Protein AF-G9EL57-F1 (afdb_monomer)

Solvent-accessible surface area (backbone atoms only — not comparable to full-atom values): 7723 Å² total; per-residue (Å²): 56,42,42,43,80,76,41,82,46,74,58,95,88,41,55,25,36,35,33,29,34,79,50,98,91,49,73,44,79,46,77,28,50,48,78,46,74,62,82,79,81,79,69,96,80,83,84,82,76,84,88,71,91,72,67,73,85,72,40,42,30,27,51,44,79,44,74,61,61,92,46,76,47,76,38,84,42,49,43,38,86,47,91,86,52,94,62,60,62,77,81,53,68,71,50,39,55,71,68,74,56,83,86,61,87,93,61,75,82,90,56,68,86,70,76,79,80,124

Secondary structure (DSSP, 8-state):
-B-EEEEEEEETTEEEEEEEEEETTEEEEEEEEEEEEPPPPPPTT----S---------EEEEEEEEETTEEEEEEEE-B--TT-SSS----HHHHHHTT----TT----S-------

Radius of gyration: 17.28 Å; Cα contacts (8 Å, |Δi|>4): 158; chains: 1; bounding box: 39×46×47 Å

Nearest PDB structures (foldseek):
  2pma-assembly1_A  TM=9.643E-01  e=5.186E-10  Legionella pneumophila subsp. pneumophila str. Philadelphia 1
  2pma-assembly2_B  TM=9.457E-01  e=3.204E-09  Legionella pneumophila subsp. pneumophila str. Philadelphia 1
  6anw-assembly3_C  TM=8.740E-01  e=3.609E-01  Shewanella xiamenensis
  6anw-assembly2_B  TM=8.964E-01  e=5.612E-01  Shewanella xiamenensis
  7ucn-assembly1_B  TM=2.561E-01  e=3.871E+00  Homo sapiens

InterPro domains:
  IPR008503 Retropepsin-like aspartic endopeptidase RimB [PF05618] (2-112)
  IPR021109 Aspartic peptidase domain superfamily [G3DSA:2.40.70.10] (1-104)
  IPR021109 Aspartic peptidase domain superfamily [SSF50630] (1-111)

Organism: NCBI:txid658187

Foldseek 3Di:
DAWAPWDWDADPNFIWIWTWQQDPVGIDIDIFGWPFWDDDDDDPDPPDDDDDPPPPPTFTWTFDWDDDAPDTFTDIATYDNCVPDPDSGDDDPVNCVRVVHDDDPVDDPPHDDDDPPD

Structure (mmCIF, N/CA/C/O backbone):
data_AF-G9EL57-F1
#
_entry.id   AF-G9EL57-F1
#
loop_
_atom_site.group_PDB
_atom_site.id
_atom_site.type_symbol
_atom_site.label_atom_id
_atom_site.label_alt_id
_atom_site.label_comp_id
_atom_site.label_asym_id
_atom_site.label_entity_id
_atom_site.label_seq_id
_atom_site.pdbx_PDB_ins_code
_atom_site.Cartn_x
_atom_site.Cartn_y
_atom_site.Cartn_z
_atom_site.occupancy
_atom_site.B_iso_or_equiv
_atom_site.auth_seq_id
_atom_site.auth_comp_id
_atom_site.auth_asym_id
_atom_site.auth_atom_id
_atom_site.pdbx_PDB_model_num
ATOM 1 N N . MET A 1 1 ? 3.601 -2.754 3.680 1.00 83.81 1 MET A N 1
ATOM 2 C CA . MET A 1 1 ? 3.918 -1.316 3.681 1.00 83.81 1 MET A CA 1
ATOM 3 C C . MET A 1 1 ? 4.290 -0.902 5.089 1.00 83.81 1 MET A C 1
ATOM 5 O O . MET A 1 1 ? 3.669 -1.394 6.030 1.00 83.81 1 MET A O 1
ATOM 9 N N . HIS A 1 2 ? 5.320 -0.070 5.235 1.00 86.56 2 HIS A N 1
ATOM 10 C CA . HIS A 1 2 ? 5.657 0.531 6.519 1.00 86.56 2 HIS A CA 1
ATOM 11 C C . HIS A 1 2 ? 4.635 1.610 6.885 1.00 86.56 2 HIS A C 1
ATOM 13 O O . HIS A 1 2 ? 4.442 2.544 6.113 1.00 86.56 2 HIS A O 1
ATOM 19 N N . ALA A 1 3 ? 3.987 1.462 8.040 1.00 87.19 3 ALA A N 1
ATOM 20 C CA . ALA A 1 3 ? 3.043 2.441 8.563 1.00 87.19 3 ALA A CA 1
ATOM 21 C C . ALA A 1 3 ? 3.107 2.507 10.098 1.00 87.19 3 ALA A C 1
ATOM 23 O O . ALA A 1 3 ? 3.360 1.495 10.760 1.00 87.19 3 ALA A O 1
ATOM 24 N N . THR A 1 4 ? 2.861 3.696 10.639 1.00 86.25 4 THR A N 1
ATOM 25 C CA . THR A 1 4 ? 2.788 4.044 12.064 1.00 86.25 4 THR A CA 1
ATOM 26 C C . THR A 1 4 ? 1.419 4.661 12.382 1.00 86.25 4 THR A C 1
ATOM 28 O O . THR A 1 4 ? 0.622 4.904 11.476 1.00 86.25 4 THR A O 1
ATOM 31 N N . ASN A 1 5 ? 1.112 4.869 13.670 1.00 86.75 5 ASN A N 1
ATOM 32 C CA . ASN A 1 5 ? -0.118 5.532 14.138 1.00 86.75 5 ASN A CA 1
ATOM 33 C C . ASN A 1 5 ? -1.412 4.970 13.517 1.00 86.75 5 ASN A C 1
ATOM 35 O O . ASN A 1 5 ? -2.284 5.713 13.074 1.00 86.75 5 ASN A O 1
ATOM 39 N N . ILE A 1 6 ? -1.517 3.639 13.452 1.00 86.38 6 ILE A N 1
ATOM 40 C CA . ILE A 1 6 ? -2.660 2.955 12.843 1.00 86.38 6 ILE A CA 1
ATOM 41 C C . ILE A 1 6 ? -3.850 3.031 13.805 1.00 86.38 6 ILE A C 1
ATOM 43 O O . ILE A 1 6 ? -3.793 2.493 14.908 1.00 86.38 6 ILE A O 1
ATOM 47 N N . THR A 1 7 ? -4.927 3.674 13.368 1.00 86.69 7 THR A N 1
ATOM 48 C CA . THR A 1 7 ? -6.174 3.856 14.119 1.00 86.69 7 THR A CA 1
ATOM 49 C C . THR A 1 7 ? -7.357 3.404 13.273 1.00 86.69 7 THR A C 1
ATOM 51 O O . THR A 1 7 ? -7.388 3.635 12.066 1.00 86.69 7 T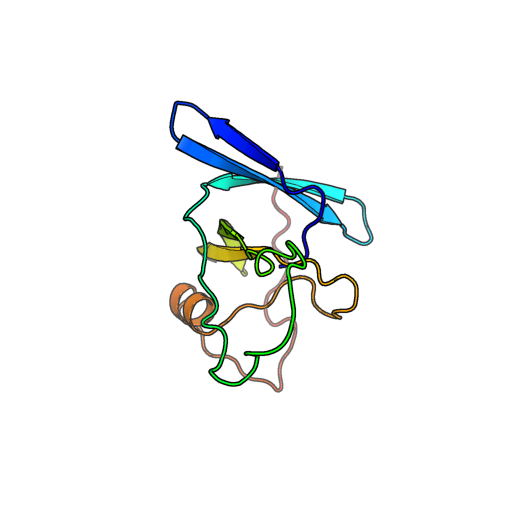HR A O 1
ATOM 54 N N . GLU A 1 8 ? -8.316 2.722 13.893 1.00 86.88 8 GLU A N 1
ATOM 55 C CA . GLU A 1 8 ? -9.552 2.300 13.234 1.00 86.88 8 GLU A CA 1
ATOM 56 C C . GLU A 1 8 ? -10.598 3.405 13.375 1.00 86.88 8 GLU A C 1
ATOM 58 O O . GLU A 1 8 ? -10.822 3.923 14.468 1.00 86.88 8 GLU A O 1
ATOM 63 N N . ILE A 1 9 ? -11.196 3.799 12.254 1.00 88.19 9 ILE A N 1
ATOM 64 C CA . ILE A 1 9 ? -12.233 4.827 12.175 1.00 88.19 9 ILE A CA 1
ATOM 65 C C . ILE A 1 9 ? -13.419 4.273 11.388 1.00 88.19 9 ILE A C 1
ATOM 67 O O . ILE A 1 9 ? -13.260 3.405 10.534 1.00 88.19 9 ILE A O 1
ATOM 71 N N . THR A 1 10 ? -14.622 4.765 11.667 1.00 86.38 10 THR A N 1
ATOM 72 C CA . THR A 1 10 ? -15.825 4.380 10.919 1.00 86.38 10 THR A CA 1
ATOM 73 C C . THR A 1 10 ? -16.329 5.585 10.144 1.00 86.38 10 THR A C 1
ATOM 75 O O . THR A 1 10 ? -16.647 6.612 10.738 1.00 86.38 10 THR A O 1
ATOM 78 N N . ILE A 1 11 ? -16.415 5.460 8.821 1.00 87.38 11 ILE A N 1
ATOM 79 C CA . ILE A 1 11 ? -16.911 6.514 7.933 1.00 87.38 11 ILE A CA 1
ATOM 80 C C . ILE A 1 11 ? -18.192 5.996 7.289 1.00 87.38 11 ILE A C 1
ATOM 82 O O . ILE A 1 11 ? -18.160 5.017 6.548 1.00 87.38 11 ILE A O 1
ATOM 86 N N . LYS A 1 12 ? -19.334 6.633 7.584 1.00 86.94 12 LYS A N 1
ATOM 87 C CA . LYS A 1 12 ? -20.652 6.261 7.025 1.00 86.94 12 LYS A CA 1
ATOM 88 C C . LYS A 1 12 ? -20.994 4.764 7.199 1.00 86.94 12 LYS A C 1
ATOM 90 O O . LYS A 1 12 ? -21.547 4.142 6.301 1.00 86.94 12 LYS A O 1
ATOM 95 N N . GLY A 1 13 ? -20.628 4.181 8.344 1.00 84.88 13 GLY A N 1
ATOM 96 C CA . GLY A 1 13 ? -20.871 2.765 8.660 1.00 84.88 13 GLY A CA 1
ATOM 97 C C . GLY A 1 13 ? -19.868 1.771 8.058 1.00 84.88 13 GLY A C 1
ATOM 98 O O . GLY A 1 13 ? -19.974 0.578 8.324 1.00 84.88 13 GLY A O 1
ATOM 99 N N . VAL A 1 14 ? -18.878 2.234 7.289 1.00 84.62 14 VAL A N 1
ATOM 100 C CA . VAL A 1 14 ? -17.817 1.394 6.714 1.00 84.62 14 VAL A CA 1
ATOM 101 C C . VAL A 1 14 ? -16.544 1.518 7.563 1.00 84.62 14 VAL A C 1
ATOM 103 O O . VAL A 1 14 ? -16.175 2.641 7.930 1.00 84.62 14 VAL A O 1
ATOM 106 N N . PRO A 1 15 ? -15.852 0.409 7.889 1.00 85.75 15 PRO A N 1
ATOM 107 C CA . PRO A 1 15 ? -14.607 0.460 8.644 1.00 85.75 15 PRO A CA 1
ATOM 108 C C . PRO A 1 15 ? -13.444 0.929 7.760 1.00 85.75 15 PRO A C 1
ATOM 110 O O . PRO A 1 15 ? -13.216 0.425 6.659 1.00 85.75 15 PRO A O 1
ATOM 113 N N . TYR A 1 16 ? -12.674 1.880 8.269 1.00 89.50 16 TYR A N 1
ATOM 114 C CA . TYR A 1 16 ? -11.482 2.447 7.649 1.00 89.50 16 TYR A CA 1
ATOM 115 C C . TYR A 1 16 ? -10.315 2.385 8.633 1.00 89.50 16 TYR A C 1
ATOM 117 O O . TYR A 1 16 ? -10.492 2.390 9.850 1.00 89.50 16 TYR A O 1
ATOM 125 N N . LEU A 1 17 ? -9.098 2.357 8.102 1.00 90.25 17 LEU A N 1
ATOM 126 C CA . LEU A 1 17 ? -7.891 2.574 8.883 1.00 90.25 17 LEU A CA 1
ATOM 127 C C . LEU A 1 17 ? -7.252 3.887 8.477 1.00 90.25 17 LEU A C 1
ATOM 129 O O . LEU A 1 17 ? -6.969 4.108 7.298 1.00 90.25 17 LEU A O 1
ATOM 133 N N . ARG A 1 18 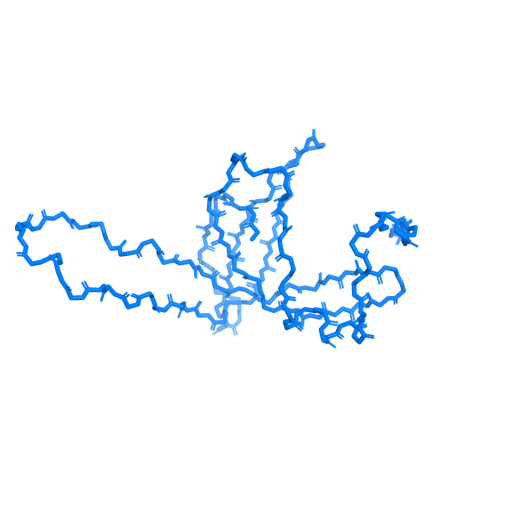? -6.965 4.708 9.482 1.00 90.00 18 ARG A N 1
ATOM 134 C CA . ARG A 1 18 ? -6.108 5.877 9.362 1.00 90.00 18 ARG A CA 1
ATOM 135 C C . ARG A 1 18 ? -4.712 5.519 9.835 1.00 90.00 18 ARG A C 1
ATOM 137 O O . ARG A 1 18 ? -4.553 5.004 10.940 1.00 90.00 18 ARG A O 1
ATOM 144 N N . PHE A 1 19 ? -3.709 5.769 9.008 1.00 90.12 19 PHE A N 1
ATOM 145 C CA . PHE A 1 19 ? -2.321 5.441 9.316 1.00 90.12 19 PHE A CA 1
ATOM 146 C C . PHE A 1 19 ? -1.360 6.451 8.700 1.00 90.12 19 PHE A C 1
ATOM 148 O O . PHE A 1 19 ? -1.663 7.091 7.695 1.00 90.12 19 PHE A O 1
ATOM 155 N N . THR A 1 20 ? -0.179 6.560 9.295 1.00 89.88 20 THR A N 1
ATOM 156 C CA . THR A 1 20 ? 0.880 7.463 8.851 1.00 89.88 20 THR A CA 1
ATOM 157 C C . THR A 1 20 ? 1.993 6.671 8.176 1.00 89.88 20 THR A C 1
ATOM 159 O O . THR A 1 20 ? 2.436 5.637 8.672 1.00 89.88 20 THR A O 1
ATOM 162 N N . VAL A 1 21 ? 2.454 7.149 7.028 1.00 89.56 21 VAL A N 1
ATOM 163 C CA . VAL A 1 21 ? 3.577 6.596 6.277 1.00 89.56 21 VAL A CA 1
ATOM 164 C C . VAL A 1 21 ? 4.733 7.580 6.411 1.00 89.56 21 VAL A C 1
ATOM 166 O O . VAL A 1 21 ? 4.702 8.636 5.774 1.00 89.56 21 VAL A O 1
ATOM 169 N N . PRO A 1 22 ? 5.743 7.265 7.237 1.00 86.56 22 PRO A N 1
ATOM 170 C CA . PRO A 1 22 ? 6.893 8.136 7.381 1.00 86.56 22 PRO A CA 1
ATOM 171 C C . PRO A 1 22 ? 7.778 8.030 6.142 1.00 86.56 22 PRO A C 1
ATOM 173 O O . PRO A 1 22 ? 8.143 6.930 5.707 1.00 86.56 22 PRO A O 1
ATOM 176 N N . THR A 1 23 ? 8.142 9.175 5.578 1.00 85.19 23 THR A N 1
ATOM 177 C CA . THR A 1 23 ? 9.089 9.272 4.464 1.00 85.19 23 THR A CA 1
ATOM 178 C C . THR A 1 23 ? 10.226 10.220 4.830 1.00 85.19 23 THR A C 1
ATOM 180 O O . THR A 1 23 ? 10.161 10.935 5.826 1.00 85.19 23 THR A O 1
ATOM 183 N N . LYS A 1 24 ? 11.281 10.264 4.010 1.00 83.19 24 LYS A N 1
ATOM 184 C CA . LYS A 1 24 ? 12.381 11.221 4.213 1.00 83.19 24 LYS A CA 1
ATOM 185 C C . LYS A 1 24 ? 11.932 12.684 4.097 1.00 83.19 24 LYS A C 1
ATOM 187 O O . LYS A 1 24 ? 12.576 13.548 4.676 1.00 83.19 24 LYS A O 1
ATOM 192 N N . ASN A 1 25 ? 10.841 12.942 3.375 1.00 84.19 25 ASN A N 1
ATOM 193 C CA . ASN A 1 25 ? 10.349 14.288 3.075 1.00 84.19 25 ASN A CA 1
ATOM 194 C C . ASN A 1 25 ? 9.200 14.716 4.002 1.00 84.19 25 ASN A C 1
ATOM 196 O O . ASN A 1 25 ? 8.595 15.760 3.778 1.00 84.19 25 ASN A O 1
ATOM 200 N N . GLY A 1 26 ? 8.882 13.904 5.013 1.00 86.25 26 GLY A N 1
ATOM 201 C CA . GLY A 1 26 ? 7.779 14.135 5.934 1.00 86.25 26 GLY A CA 1
ATOM 202 C C . GLY A 1 26 ? 6.834 12.945 6.042 1.00 86.25 26 GLY A C 1
ATOM 203 O O . GLY A 1 26 ? 6.940 11.943 5.323 1.00 86.25 26 GLY A O 1
ATOM 204 N N . ASP A 1 27 ? 5.905 13.075 6.974 1.00 88.56 27 ASP A N 1
ATOM 205 C CA . ASP A 1 27 ? 4.925 12.053 7.305 1.00 88.56 27 ASP A CA 1
ATOM 206 C C . ASP A 1 27 ? 3.637 12.283 6.506 1.00 88.56 27 ASP A C 1
ATOM 208 O O . ASP A 1 27 ? 3.075 13.377 6.511 1.00 88.56 27 ASP A O 1
ATOM 212 N N . TYR A 1 28 ? 3.156 11.240 5.825 1.00 89.62 28 TYR A N 1
ATOM 213 C CA . TYR A 1 28 ? 1.917 11.290 5.044 1.00 89.62 28 TYR A CA 1
ATOM 214 C C . TYR A 1 28 ? 0.831 10.459 5.717 1.00 89.62 28 TYR A C 1
ATOM 216 O O . TYR A 1 28 ? 1.028 9.271 5.975 1.00 89.62 28 TYR A O 1
ATOM 224 N N . THR A 1 29 ? -0.327 11.061 5.976 1.00 90.88 29 THR A N 1
ATOM 225 C CA . THR A 1 29 ? -1.472 10.364 6.575 1.00 90.88 29 THR A CA 1
ATOM 226 C C . THR A 1 29 ? -2.433 9.895 5.492 1.00 90.88 29 THR A C 1
ATOM 228 O O . THR A 1 29 ? -2.804 10.660 4.606 1.00 90.88 2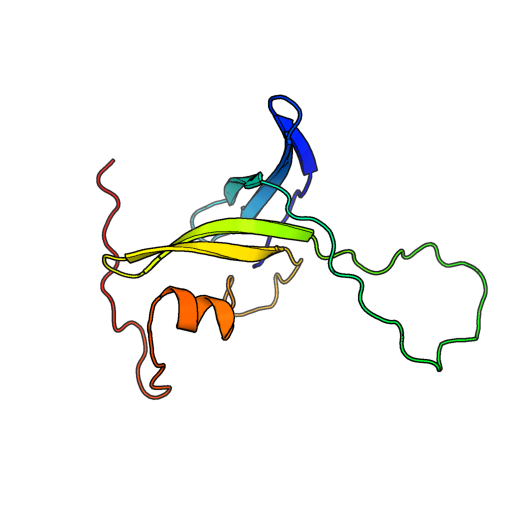9 THR A O 1
ATOM 231 N N . PHE A 1 30 ? -2.846 8.635 5.587 1.00 89.81 30 PHE A N 1
ATOM 232 C CA . PHE A 1 30 ? -3.784 7.998 4.674 1.00 89.81 30 PHE A CA 1
ATOM 233 C C . PHE A 1 30 ? -4.978 7.447 5.438 1.00 89.81 30 PHE A C 1
ATOM 235 O O . PHE A 1 30 ? -4.835 6.967 6.563 1.00 89.81 30 PHE A O 1
ATOM 242 N N . GLU A 1 31 ? -6.135 7.465 4.784 1.00 91.75 31 GLU A N 1
ATOM 243 C CA . 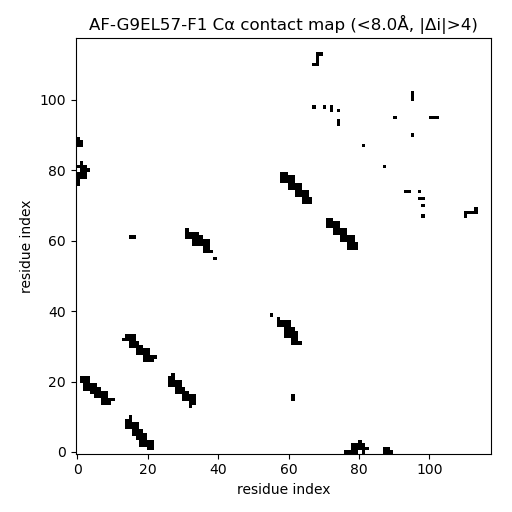GLU A 1 31 ? -7.362 6.823 5.242 1.00 91.75 31 GLU A CA 1
ATOM 244 C C . GLU A 1 31 ? -7.807 5.846 4.159 1.00 91.75 31 GLU A C 1
ATOM 246 O O . GLU A 1 31 ? -8.038 6.225 3.011 1.00 91.75 31 GLU A O 1
ATOM 251 N N . CYS A 1 32 ? -7.856 4.561 4.492 1.00 88.12 32 CYS A N 1
ATOM 252 C CA . CYS A 1 32 ? -8.160 3.513 3.523 1.00 88.12 32 CYS A CA 1
ATOM 253 C C . CYS A 1 32 ? -9.171 2.527 4.089 1.00 88.12 32 CYS A C 1
ATOM 255 O O . CYS A 1 32 ? -9.158 2.232 5.284 1.00 88.12 32 CYS A O 1
ATOM 257 N N . GLU A 1 33 ? -10.019 1.986 3.217 1.00 86.62 33 GLU A N 1
ATOM 258 C CA . GLU A 1 33 ? -11.044 1.027 3.617 1.00 86.62 33 GLU A CA 1
ATOM 259 C C . GLU A 1 33 ? -10.395 -0.223 4.229 1.00 86.62 33 GLU A C 1
ATOM 261 O O . GLU A 1 33 ? -9.462 -0.813 3.663 1.00 86.62 33 GLU A O 1
ATOM 266 N N . TYR A 1 34 ? -10.897 -0.635 5.391 1.00 83.81 34 TYR A N 1
ATOM 267 C CA . TYR A 1 34 ? -10.386 -1.779 6.124 1.00 83.81 34 TYR A CA 1
ATOM 268 C C . TYR A 1 34 ? -11.018 -3.073 5.606 1.00 83.81 34 TYR A C 1
ATOM 270 O O . TYR A 1 34 ? -12.188 -3.353 5.847 1.00 83.81 34 TYR A O 1
ATOM 278 N N . LYS A 1 35 ? -10.233 -3.911 4.917 1.00 80.06 35 LYS A N 1
ATOM 279 C CA . LYS A 1 35 ? -10.713 -5.200 4.376 1.00 80.06 35 LYS A CA 1
ATOM 280 C C . LYS A 1 35 ? -10.514 -6.387 5.320 1.00 80.06 35 LYS A C 1
ATOM 282 O O . LYS A 1 35 ? -10.814 -7.518 4.946 1.00 80.06 35 LYS A O 1
ATOM 287 N N . GLY A 1 36 ? -10.022 -6.148 6.535 1.00 68.62 36 GLY A N 1
ATOM 288 C CA . GLY A 1 36 ? -9.966 -7.146 7.602 1.00 68.62 36 GLY A CA 1
ATOM 289 C C . GLY A 1 36 ? -8.559 -7.594 8.013 1.00 68.62 36 GLY A C 1
ATOM 290 O O . GLY A 1 36 ? -7.547 -6.925 7.779 1.00 68.62 36 GLY A O 1
ATOM 291 N N . ARG A 1 37 ? -8.507 -8.736 8.712 1.00 64.62 37 ARG A N 1
ATOM 292 C CA . ARG A 1 37 ? -7.320 -9.280 9.398 1.00 64.62 37 ARG A CA 1
ATOM 293 C C . ARG A 1 37 ? -6.845 -10.553 8.702 1.00 64.62 37 ARG A C 1
ATOM 295 O O . ARG A 1 37 ? -7.637 -11.471 8.521 1.00 64.62 37 ARG A O 1
ATOM 302 N N . VAL A 1 38 ? -5.551 -10.666 8.404 1.00 53.56 38 VAL A N 1
ATOM 303 C CA . VAL A 1 38 ? -4.956 -11.962 8.027 1.00 53.56 38 VAL A CA 1
ATOM 304 C C . VAL A 1 38 ? -4.590 -12.710 9.314 1.00 53.56 38 VAL A C 1
ATOM 306 O O . VAL A 1 38 ? -3.772 -12.216 10.091 1.00 53.56 38 VAL A O 1
ATOM 309 N N . LYS A 1 39 ? -5.198 -13.876 9.579 1.00 45.34 39 LYS A N 1
ATOM 310 C CA . LYS A 1 39 ? -4.774 -14.763 10.681 1.00 45.34 39 LYS A CA 1
ATOM 311 C C . LYS A 1 39 ? -3.480 -15.474 10.272 1.00 45.34 39 LYS A C 1
ATOM 313 O O . LYS A 1 39 ? -3.460 -16.172 9.264 1.00 45.34 39 LYS A O 1
ATOM 318 N N . ILE A 1 40 ? -2.419 -15.329 11.061 1.00 45.59 40 ILE A N 1
ATOM 319 C CA . ILE A 1 40 ? -1.234 -16.189 10.956 1.00 45.59 40 ILE A CA 1
ATOM 320 C C . IL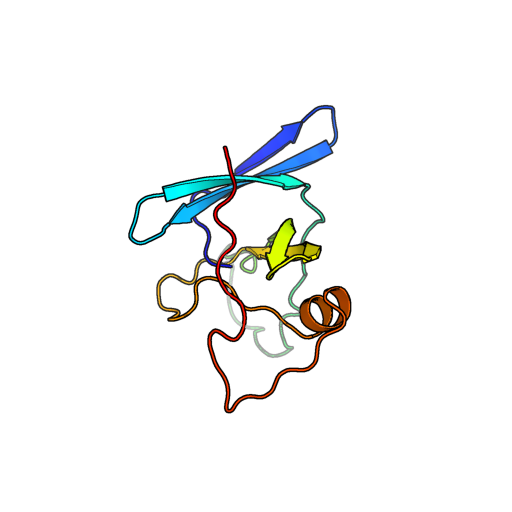E A 1 40 ? -1.536 -17.448 11.775 1.00 45.59 40 ILE A C 1
ATOM 322 O O . ILE A 1 40 ? -1.828 -17.340 12.965 1.00 45.59 40 ILE A O 1
ATOM 326 N N . LYS A 1 41 ? -1.511 -18.631 11.146 1.00 41.66 41 LYS A N 1
ATOM 327 C CA . LYS A 1 41 ? -1.545 -19.906 11.876 1.00 41.66 41 LYS A CA 1
ATOM 328 C C . LYS A 1 41 ? -0.246 -20.026 12.677 1.00 41.66 41 LYS A C 1
ATOM 330 O O . LYS A 1 41 ? 0.832 -20.055 12.087 1.00 41.66 41 LYS A O 1
ATOM 335 N N . VAL A 1 42 ? -0.369 -20.079 13.999 1.00 47.22 42 VAL A N 1
ATOM 336 C CA . VAL A 1 42 ? 0.718 -20.464 14.908 1.00 47.22 42 VAL A CA 1
ATOM 337 C C . VAL A 1 42 ? 1.070 -21.926 14.604 1.00 47.22 42 VAL A C 1
ATOM 339 O O . VAL A 1 42 ? 0.168 -22.737 14.378 1.00 47.22 42 VAL A O 1
ATOM 342 N N . ARG A 1 43 ? 2.360 -22.257 14.489 1.00 44.56 43 ARG A N 1
ATOM 343 C CA . ARG A 1 43 ? 2.802 -23.636 14.222 1.00 44.56 43 ARG A CA 1
ATOM 344 C C . ARG A 1 43 ? 2.687 -24.457 15.509 1.00 44.56 43 ARG A C 1
ATOM 346 O O . ARG A 1 43 ? 2.975 -23.950 16.586 1.00 44.56 43 ARG A O 1
ATOM 353 N N . ALA A 1 44 ? 2.264 -25.714 15.389 1.00 43.78 44 ALA A N 1
ATOM 354 C CA . ALA A 1 44 ? 2.204 -26.642 16.515 1.00 43.78 44 ALA A CA 1
ATOM 355 C C . ALA A 1 44 ? 3.626 -26.866 17.062 1.00 43.78 44 ALA A C 1
ATOM 357 O O . ALA A 1 44 ? 4.477 -27.394 16.349 1.00 43.78 44 ALA A O 1
ATOM 358 N N . GLY A 1 45 ? 3.887 -26.390 18.282 1.00 51.31 45 GLY A N 1
ATOM 359 C CA . GLY A 1 45 ? 5.200 -26.447 18.934 1.00 51.31 45 GLY A CA 1
ATOM 360 C C . GLY A 1 45 ? 5.394 -25.421 20.059 1.00 51.31 45 GLY A C 1
ATOM 361 O O . GLY A 1 45 ? 6.191 -25.659 20.954 1.00 51.31 45 GLY A O 1
ATOM 362 N N . GLU A 1 46 ? 4.629 -24.326 20.079 1.00 53.53 46 GLU A N 1
ATOM 363 C CA . GLU A 1 46 ? 4.671 -23.303 21.146 1.00 53.53 46 GLU A CA 1
ATOM 364 C C . GLU A 1 46 ? 3.670 -23.595 22.287 1.00 53.53 46 GLU A C 1
ATOM 366 O O . GLU A 1 46 ? 2.975 -22.705 22.770 1.00 53.53 46 GLU A O 1
ATOM 371 N N . ASN A 1 47 ? 3.560 -24.858 22.713 1.00 49.50 47 ASN A N 1
ATOM 372 C CA . ASN A 1 47 ? 2.802 -25.223 23.915 1.00 49.50 47 ASN A CA 1
ATOM 373 C C . ASN A 1 47 ? 3.751 -25.223 25.116 1.00 49.50 47 ASN A C 1
ATOM 375 O O . ASN A 1 47 ? 4.316 -26.256 25.464 1.00 49.50 47 ASN A O 1
ATOM 379 N N . GLY A 1 48 ? 3.940 -24.064 25.738 1.00 45.44 48 GLY A N 1
ATOM 380 C CA . GLY A 1 48 ? 4.751 -23.964 26.947 1.00 45.44 48 GLY A CA 1
ATOM 381 C C . GLY A 1 48 ? 4.926 -22.530 27.413 1.00 45.44 48 GLY A C 1
ATOM 382 O O . GLY A 1 48 ? 5.941 -21.918 27.104 1.00 45.44 48 GLY A O 1
ATOM 383 N N . SER A 1 49 ? 3.904 -22.029 28.109 1.00 39.59 49 SER A N 1
ATOM 384 C CA . SER A 1 49 ? 3.959 -21.067 29.224 1.00 39.59 49 SER A CA 1
ATOM 385 C C . SER A 1 49 ? 2.854 -20.017 29.147 1.00 39.59 49 SER A C 1
ATOM 387 O O . SER A 1 49 ? 2.759 -19.223 28.215 1.00 39.59 49 SER A O 1
ATOM 389 N N . GLU A 1 50 ? 1.993 -20.097 30.158 1.00 42.97 50 GLU A N 1
ATOM 390 C CA . GLU A 1 50 ? 1.339 -19.008 30.882 1.00 42.97 50 GLU A CA 1
ATOM 391 C C . GLU A 1 50 ? 1.398 -17.617 30.226 1.00 42.97 50 GLU A C 1
ATOM 393 O O . GLU A 1 50 ? 2.421 -16.943 30.201 1.00 42.97 50 GLU A O 1
ATOM 398 N N . VAL A 1 51 ? 0.237 -17.204 29.710 1.00 44.12 51 VAL A N 1
ATOM 399 C CA . VAL A 1 51 ? -0.236 -15.823 29.521 1.00 44.12 51 VAL A CA 1
ATOM 400 C C . VAL A 1 51 ? 0.856 -14.744 29.401 1.00 44.12 51 VAL A C 1
ATOM 402 O O . VAL A 1 51 ? 1.158 -14.015 30.340 1.00 44.12 51 VAL A O 1
ATOM 405 N N . LEU A 1 52 ? 1.305 -14.510 28.167 1.00 39.34 52 LEU A N 1
ATOM 406 C CA . LEU A 1 52 ? 1.607 -13.159 27.694 1.00 39.34 52 LEU A CA 1
ATOM 407 C C . LEU A 1 52 ? 0.497 -12.761 26.706 1.00 39.34 52 LEU A C 1
ATOM 409 O O . LEU A 1 52 ? 0.303 -13.452 25.704 1.00 39.34 52 LEU A O 1
ATOM 413 N N . PRO A 1 53 ? -0.241 -11.652 26.915 1.00 37.75 53 PRO A N 1
ATOM 414 C CA . PRO A 1 53 ? -1.319 -11.202 26.033 1.00 37.75 53 PRO A CA 1
ATOM 415 C C . PRO A 1 53 ? -0.754 -10.525 24.777 1.00 37.75 53 PRO A C 1
ATOM 417 O O . PRO A 1 53 ? -1.236 -9.488 24.327 1.00 37.75 53 PRO A O 1
ATOM 420 N N . HIS A 1 54 ? 0.307 -11.074 24.193 1.00 40.47 54 HIS A N 1
ATOM 421 C CA . HIS A 1 54 ? 0.800 -10.634 22.898 1.00 40.47 54 HIS A CA 1
ATOM 422 C C . HIS A 1 54 ? -0.049 -11.312 21.836 1.00 40.47 54 HIS A C 1
ATOM 424 O O . HIS A 1 54 ? 0.371 -12.244 21.153 1.00 40.47 54 HIS A O 1
ATOM 430 N N . ALA A 1 55 ? -1.292 -10.827 21.737 1.00 42.00 55 ALA A N 1
ATOM 431 C CA . ALA A 1 55 ? -2.166 -11.104 20.616 1.00 42.00 55 ALA A CA 1
ATOM 432 C C . ALA A 1 55 ? -1.314 -11.042 19.338 1.00 42.00 55 ALA A C 1
ATOM 434 O O . ALA A 1 55 ? -0.597 -10.052 19.149 1.00 42.00 55 ALA A O 1
ATOM 435 N N . PRO A 1 56 ? -1.347 -12.087 18.490 1.00 48.00 56 PRO A N 1
ATOM 436 C CA . PRO A 1 56 ? -0.462 -12.192 17.336 1.00 48.00 56 PRO A CA 1
ATOM 437 C C . PRO A 1 56 ? -0.533 -10.883 16.570 1.00 48.00 56 PRO A C 1
ATOM 439 O O . PRO A 1 56 ? -1.648 -10.439 16.313 1.00 48.00 56 PRO A O 1
ATOM 442 N N . ILE A 1 57 ? 0.614 -10.258 16.270 1.00 52.53 57 ILE A N 1
ATOM 443 C CA . ILE A 1 57 ? 0.713 -8.949 15.601 1.00 52.53 57 ILE A CA 1
ATOM 444 C C . ILE A 1 57 ? -0.239 -8.956 14.398 1.00 52.53 57 ILE A C 1
ATOM 446 O O . ILE A 1 57 ? 0.078 -9.495 13.333 1.00 52.53 57 ILE A O 1
ATOM 450 N N . LYS A 1 58 ? -1.453 -8.427 14.597 1.00 62.81 58 LYS A N 1
ATOM 451 C CA . LYS A 1 58 ? -2.532 -8.473 13.612 1.00 62.81 58 LYS A CA 1
ATOM 452 C C . LYS A 1 58 ? -2.107 -7.494 12.545 1.00 62.81 58 LYS A C 1
ATOM 454 O O . LYS A 1 58 ? -2.092 -6.299 12.802 1.00 62.81 58 LYS A O 1
ATOM 459 N N . ARG A 1 59 ? -1.695 -7.990 11.382 1.00 72.06 59 ARG A N 1
ATOM 460 C CA . ARG A 1 59 ? -1.276 -7.121 10.287 1.00 72.06 59 ARG A CA 1
ATOM 461 C C . ARG A 1 59 ? -2.518 -6.734 9.482 1.00 72.06 59 ARG A C 1
ATOM 463 O O . ARG A 1 59 ? -3.060 -7.607 8.792 1.00 72.06 59 ARG A O 1
ATOM 470 N N . PRO A 1 60 ? -3.048 -5.510 9.632 1.00 83.31 60 PRO A N 1
ATOM 471 C CA . PRO A 1 60 ? -4.288 -5.158 8.973 1.00 83.31 60 PRO A CA 1
ATOM 472 C C . PRO A 1 60 ? -4.077 -5.017 7.466 1.00 83.31 60 PRO A C 1
ATOM 474 O O . PRO A 1 60 ? -2.991 -4.653 7.003 1.00 83.31 60 PRO A O 1
ATOM 477 N N . VAL A 1 61 ? -5.129 -5.312 6.705 1.00 87.44 61 VAL A N 1
ATOM 478 C CA . VAL A 1 61 ? -5.140 -5.166 5.250 1.00 87.44 61 VAL A CA 1
ATOM 479 C C . VAL A 1 61 ? -6.067 -4.025 4.865 1.00 87.44 61 VAL A C 1
ATOM 481 O O . VAL A 1 61 ? -7.234 -4.006 5.259 1.00 87.44 61 VAL A O 1
ATOM 484 N N . VAL A 1 62 ? -5.544 -3.101 4.068 1.00 88.94 62 VAL A N 1
ATOM 485 C CA . VAL A 1 62 ? -6.285 -1.965 3.514 1.00 88.94 62 VAL A CA 1
ATOM 486 C C . VAL A 1 62 ? -6.330 -2.042 1.992 1.00 88.94 62 VAL A C 1
ATOM 488 O O . VAL A 1 62 ? -5.455 -2.660 1.379 1.00 88.94 62 VAL A O 1
ATOM 491 N N . LEU A 1 63 ? -7.333 -1.416 1.376 1.00 89.19 63 LEU A N 1
ATOM 492 C CA . LEU A 1 63 ? -7.297 -1.121 -0.058 1.00 89.19 63 LEU A CA 1
ATOM 493 C C . LEU A 1 63 ? -6.574 0.198 -0.302 1.00 89.19 63 LEU A C 1
ATOM 495 O O . LEU A 1 63 ? -7.025 1.240 0.160 1.00 89.19 63 LEU A O 1
ATOM 499 N N . LEU A 1 64 ? -5.477 0.145 -1.053 1.00 90.06 64 LEU A N 1
ATOM 500 C CA . LEU A 1 64 ? -4.696 1.316 -1.429 1.00 90.06 64 LEU A CA 1
ATOM 501 C C . LEU A 1 64 ? -4.687 1.456 -2.951 1.00 90.06 64 LEU A C 1
ATOM 503 O O . LEU A 1 64 ? -4.362 0.501 -3.660 1.00 90.06 64 LEU A O 1
ATOM 507 N N . SER A 1 65 ? -5.013 2.648 -3.446 1.00 90.31 65 SER A N 1
ATOM 508 C CA . SER A 1 65 ? -4.837 3.001 -4.855 1.00 90.31 65 SER A CA 1
ATOM 509 C C . SER A 1 65 ? -3.391 3.408 -5.105 1.00 90.31 65 SER A C 1
ATOM 511 O O . SER A 1 65 ? -2.887 4.347 -4.494 1.00 90.31 65 SER A O 1
ATOM 513 N N . LEU A 1 66 ? -2.721 2.674 -5.989 1.00 89.56 66 LEU A N 1
ATOM 514 C CA . LEU A 1 66 ? -1.345 2.916 -6.398 1.00 89.56 66 LEU A CA 1
ATOM 515 C C . LEU A 1 66 ? -1.303 3.294 -7.871 1.00 89.56 66 LEU A C 1
ATOM 517 O O . LEU A 1 66 ? -1.975 2.673 -8.694 1.00 89.56 66 LEU A O 1
ATOM 521 N N . GLN A 1 67 ? -0.465 4.274 -8.186 1.00 90.94 67 GLN A N 1
ATOM 522 C CA . GLN A 1 67 ? -0.131 4.639 -9.551 1.00 90.94 67 GLN A CA 1
ATOM 523 C C . GLN A 1 67 ? 1.259 4.099 -9.896 1.00 90.94 67 GLN A C 1
ATOM 525 O O . GLN A 1 67 ? 2.224 4.344 -9.170 1.00 90.94 67 GLN A O 1
ATOM 530 N N . LEU A 1 68 ? 1.359 3.377 -11.008 1.00 89.69 68 LEU A N 1
ATOM 531 C CA . LEU A 1 68 ? 2.614 2.937 -11.603 1.00 89.69 68 LEU A CA 1
ATOM 532 C C . LEU A 1 68 ? 2.606 3.358 -13.072 1.00 89.69 68 LEU A C 1
ATOM 534 O O . LEU A 1 68 ? 1.916 2.761 -13.893 1.00 89.69 68 LEU A O 1
ATOM 538 N N . GLY A 1 69 ? 3.347 4.420 -13.386 1.00 88.75 69 GLY A N 1
ATOM 539 C CA . GLY A 1 69 ? 3.323 5.027 -14.717 1.00 88.75 69 GLY A CA 1
ATOM 540 C C . GLY A 1 69 ? 1.981 5.677 -15.005 1.00 88.75 69 GLY A C 1
ATOM 541 O O . GLY A 1 69 ? 1.546 6.557 -14.264 1.00 88.75 69 GLY A O 1
ATOM 542 N N . ASP A 1 70 ? 1.340 5.235 -16.076 1.00 88.12 70 ASP A N 1
ATOM 543 C CA . ASP A 1 70 ? 0.009 5.649 -16.517 1.00 88.12 70 ASP A CA 1
ATOM 544 C C . ASP A 1 70 ? -1.123 4.806 -15.903 1.00 88.12 70 ASP A C 1
ATOM 546 O O . ASP A 1 70 ? -2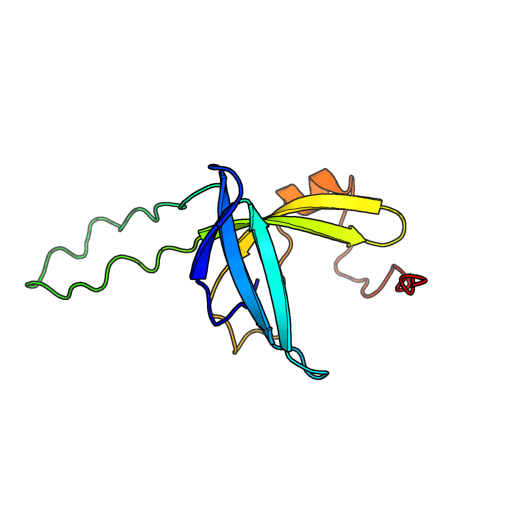.297 5.152 -16.025 1.00 88.12 70 ASP A O 1
ATOM 550 N N . GLN A 1 71 ? -0.795 3.715 -15.205 1.00 89.69 71 GLN A N 1
ATOM 551 C CA . GLN A 1 71 ? -1.789 2.810 -14.642 1.00 89.69 71 GLN A CA 1
ATOM 552 C C . GLN A 1 71 ? -2.073 3.114 -13.173 1.00 89.69 71 GLN A C 1
ATOM 554 O O . GLN A 1 71 ? -1.165 3.157 -12.343 1.00 89.69 71 GLN A O 1
ATOM 559 N N . ILE A 1 72 ? -3.357 3.227 -12.831 1.00 92.69 72 ILE A N 1
ATOM 560 C CA . ILE A 1 72 ? -3.836 3.303 -11.447 1.00 92.69 72 ILE A CA 1
ATOM 561 C C . ILE A 1 72 ? -4.559 1.999 -11.117 1.00 92.69 72 ILE A C 1
ATOM 563 O O . ILE A 1 72 ? -5.488 1.598 -11.820 1.00 92.69 72 ILE A O 1
ATOM 567 N N . LYS A 1 73 ? -4.135 1.326 -10.045 1.00 92.12 73 LYS A N 1
ATOM 568 C CA . LYS A 1 73 ? -4.748 0.082 -9.565 1.00 92.12 73 LYS A CA 1
ATOM 569 C C . LYS A 1 73 ? -4.956 0.134 -8.062 1.00 92.12 73 LYS A C 1
ATOM 571 O O . LYS A 1 73 ? -4.062 0.507 -7.305 1.00 92.12 73 LYS A O 1
ATOM 576 N N . THR A 1 74 ? -6.133 -0.294 -7.624 1.00 91.31 74 THR A N 1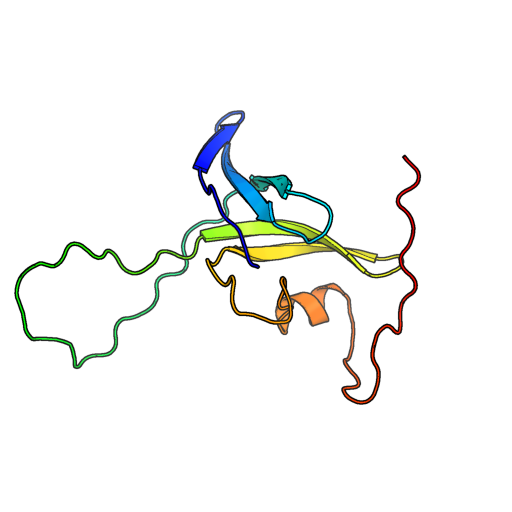
ATOM 577 C CA . THR A 1 74 ? -6.439 -0.477 -6.206 1.00 91.31 74 THR A CA 1
ATOM 578 C C . THR A 1 74 ? -6.071 -1.895 -5.797 1.00 91.31 74 THR A C 1
ATOM 580 O O . THR A 1 74 ? -6.644 -2.863 -6.294 1.00 91.31 74 THR A O 1
ATOM 583 N N . ILE A 1 75 ? -5.107 -2.023 -4.888 1.00 90.19 75 ILE A N 1
ATOM 584 C CA . ILE A 1 75 ? -4.592 -3.314 -4.431 1.00 90.19 75 ILE A CA 1
ATOM 585 C C . ILE A 1 75 ? -4.709 -3.456 -2.914 1.00 90.19 75 ILE A C 1
ATOM 587 O O . ILE A 1 75 ? -4.756 -2.478 -2.166 1.00 90.19 75 ILE A O 1
ATOM 591 N N . LYS A 1 76 ? -4.730 -4.706 -2.445 1.00 89.12 76 LYS A N 1
ATOM 592 C CA . LYS A 1 76 ? -4.692 -5.025 -1.016 1.00 89.12 76 LYS A CA 1
ATOM 593 C C . LYS A 1 76 ? -3.270 -4.857 -0.497 1.00 89.12 76 LYS A C 1
ATOM 595 O O . LYS A 1 76 ? -2.354 -5.543 -0.948 1.00 89.12 76 LYS A O 1
ATOM 600 N N . VAL A 1 77 ? -3.094 -3.982 0.485 1.00 88.56 77 VAL A N 1
ATOM 601 C CA . VAL A 1 77 ? -1.797 -3.711 1.101 1.00 88.56 77 VAL A CA 1
ATOM 602 C C . VAL A 1 77 ? -1.848 -4.059 2.576 1.00 88.56 77 VAL A C 1
ATOM 604 O O . VAL A 1 77 ? -2.747 -3.665 3.312 1.00 88.56 77 VAL A O 1
ATOM 607 N N . ASN A 1 78 ? -0.846 -4.814 3.008 1.00 88.38 78 ASN A N 1
ATOM 608 C CA . ASN A 1 78 ? -0.665 -5.167 4.402 1.00 88.38 78 ASN A CA 1
ATOM 609 C C . ASN A 1 78 ? 0.137 -4.065 5.121 1.00 88.38 78 ASN A C 1
ATOM 611 O O . ASN A 1 78 ? 1.243 -3.725 4.676 1.00 88.38 78 ASN A O 1
ATOM 615 N N . LEU A 1 79 ? -0.395 -3.528 6.221 1.00 84.69 79 LEU A N 1
ATOM 616 C CA . LEU A 1 79 ? 0.308 -2.561 7.065 1.00 84.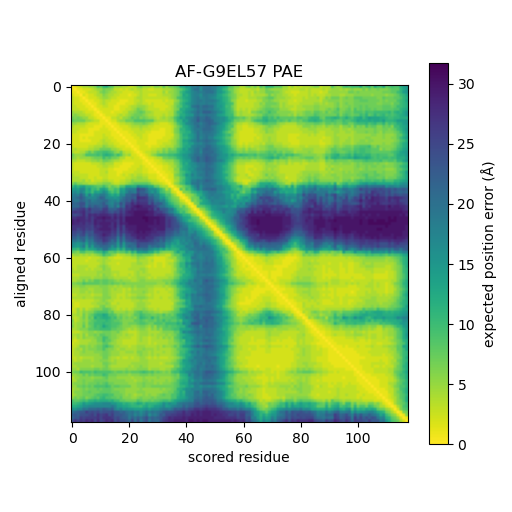69 79 LEU A CA 1
ATOM 617 C C . LEU A 1 79 ? 1.152 -3.288 8.114 1.00 84.69 79 LEU A C 1
ATOM 619 O O . LEU A 1 79 ? 0.682 -4.144 8.862 1.00 84.69 79 LEU A O 1
ATOM 623 N N . THR A 1 80 ? 2.429 -2.933 8.176 1.00 78.00 80 THR A N 1
ATOM 624 C CA . THR A 1 80 ? 3.400 -3.570 9.066 1.00 78.00 80 THR A CA 1
ATOM 625 C C . THR A 1 80 ? 4.353 -2.532 9.632 1.00 78.00 80 THR A C 1
ATOM 627 O O . THR A 1 80 ? 4.842 -1.695 8.878 1.00 78.00 80 THR A O 1
ATOM 630 N N . ASN A 1 81 ? 4.711 -2.630 10.912 1.00 72.06 81 ASN A N 1
ATOM 631 C CA . ASN A 1 81 ? 5.819 -1.844 11.451 1.00 72.06 81 ASN A CA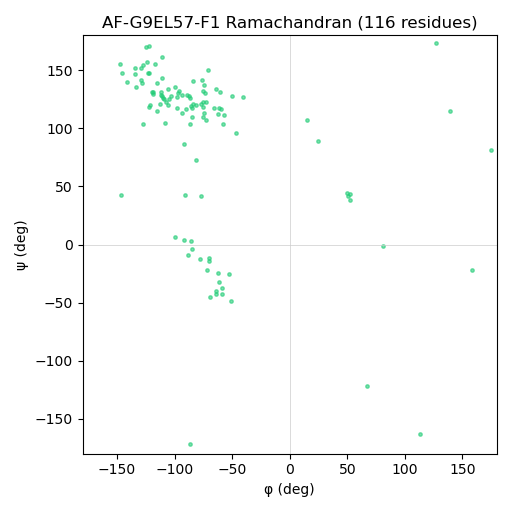 1
ATOM 632 C C . ASN A 1 81 ? 7.153 -2.464 10.985 1.00 72.06 81 ASN A C 1
ATOM 634 O O . ASN A 1 81 ? 7.495 -3.587 11.355 1.00 72.06 81 ASN A O 1
ATOM 638 N N . ARG A 1 82 ? 7.858 -1.769 10.089 1.00 72.50 82 ARG A N 1
ATOM 639 C CA . ARG A 1 82 ? 9.009 -2.261 9.313 1.00 72.50 82 ARG A CA 1
ATOM 640 C C . ARG A 1 82 ? 10.032 -1.153 9.048 1.00 72.50 82 ARG A C 1
ATOM 642 O O . ARG A 1 82 ? 10.595 -1.070 7.963 1.00 72.50 82 ARG A O 1
ATOM 649 N N . LYS A 1 83 ? 10.322 -0.335 10.062 1.00 75.69 83 LYS A N 1
ATOM 650 C CA . LYS A 1 83 ? 11.267 0.794 9.969 1.00 75.69 83 LYS A CA 1
ATOM 651 C C . LYS A 1 83 ? 12.660 0.427 9.419 1.00 75.69 83 LYS A C 1
ATOM 653 O O . LYS A 1 83 ? 13.331 1.284 8.865 1.00 75.69 83 LYS A O 1
ATOM 658 N N . ARG A 1 84 ? 13.098 -0.833 9.552 1.00 79.69 84 ARG A N 1
ATOM 659 C CA . ARG A 1 84 ? 14.434 -1.304 9.125 1.00 79.69 84 ARG A CA 1
ATOM 660 C C . ARG A 1 84 ? 14.540 -1.711 7.646 1.00 79.69 84 ARG A C 1
ATOM 662 O O . ARG A 1 84 ? 15.608 -2.124 7.216 1.00 79.69 84 ARG A O 1
ATOM 669 N N . PHE A 1 85 ? 13.447 -1.686 6.886 1.00 80.94 85 PHE A N 1
ATOM 670 C CA . PHE A 1 85 ? 13.450 -2.157 5.500 1.00 80.94 85 PHE A CA 1
ATOM 671 C C . PHE A 1 85 ? 13.935 -1.061 4.548 1.00 80.94 85 PHE A C 1
ATOM 673 O O . PHE A 1 85 ? 13.548 0.096 4.691 1.00 80.94 85 PHE A O 1
ATOM 680 N N . LEU A 1 86 ? 14.727 -1.449 3.543 1.00 82.50 86 LEU A N 1
ATOM 681 C CA . LEU A 1 86 ? 15.208 -0.537 2.500 1.00 82.50 86 LEU A CA 1
ATOM 682 C C . LEU A 1 86 ? 14.056 0.032 1.655 1.00 82.50 86 LEU A C 1
ATOM 684 O O . LEU A 1 86 ? 14.051 1.214 1.323 1.00 82.50 86 LEU A O 1
ATOM 688 N N . TYR A 1 87 ? 13.064 -0.806 1.338 1.00 85.00 87 TYR A N 1
ATOM 689 C CA . TYR A 1 87 ? 11.888 -0.418 0.563 1.00 85.00 87 TYR A CA 1
ATOM 690 C C . TYR A 1 87 ? 10.655 -0.271 1.471 1.00 85.00 87 TYR A C 1
ATOM 692 O O . TYR A 1 87 ? 10.287 -1.228 2.163 1.00 85.00 87 TYR A O 1
ATOM 700 N N . PRO A 1 88 ? 9.971 0.891 1.458 1.00 83.25 88 PRO A N 1
ATOM 701 C CA . PRO A 1 88 ? 8.814 1.146 2.322 1.00 83.25 88 PRO A CA 1
ATOM 702 C C . PRO A 1 88 ? 7.570 0.346 1.901 1.00 83.25 88 PRO A C 1
ATOM 704 O O . PRO A 1 88 ? 6.674 0.089 2.716 1.00 83.25 88 PRO A O 1
ATOM 707 N N . ILE A 1 89 ? 7.516 -0.089 0.640 1.00 87.25 89 ILE A N 1
ATOM 708 C CA . ILE A 1 89 ? 6.448 -0.911 0.076 1.00 87.25 89 ILE A CA 1
ATOM 709 C C . ILE A 1 89 ? 7.039 -2.133 -0.631 1.00 87.25 89 ILE A C 1
ATOM 711 O O . ILE A 1 89 ? 8.081 -2.052 -1.271 1.00 87.25 89 ILE A O 1
ATOM 715 N N . LEU A 1 90 ? 6.361 -3.272 -0.489 1.00 89.50 90 LEU A N 1
ATOM 716 C CA . LEU A 1 90 ? 6.671 -4.510 -1.195 1.00 89.50 90 LEU A CA 1
ATOM 717 C C . LEU A 1 90 ? 5.430 -4.901 -1.988 1.00 89.50 90 LEU A C 1
ATOM 719 O O . LEU A 1 90 ? 4.365 -5.093 -1.396 1.00 89.50 90 LEU A O 1
ATOM 723 N N . LEU A 1 91 ? 5.576 -4.997 -3.305 1.00 90.00 91 LEU A N 1
ATOM 724 C CA . LEU A 1 91 ? 4.523 -5.433 -4.213 1.00 90.00 91 LEU A CA 1
ATOM 725 C C . LEU A 1 91 ? 4.740 -6.912 -4.528 1.00 90.00 91 LEU A C 1
ATOM 727 O O . LEU A 1 91 ? 5.785 -7.300 -5.042 1.00 90.00 91 LEU A O 1
ATOM 731 N N . GLY A 1 92 ? 3.772 -7.740 -4.143 1.00 90.44 92 GLY A N 1
ATOM 732 C CA . GLY A 1 92 ? 3.794 -9.174 -4.419 1.00 90.44 92 GLY A CA 1
ATOM 733 C C . GLY A 1 92 ? 3.197 -9.517 -5.783 1.00 90.44 92 GLY A C 1
ATOM 734 O O . GLY A 1 92 ? 2.827 -8.639 -6.563 1.00 90.44 92 GLY A O 1
ATOM 735 N N . ARG A 1 93 ? 3.031 -10.821 -6.025 1.00 93.56 93 ARG A N 1
ATOM 736 C CA . ARG A 1 93 ? 2.440 -11.374 -7.253 1.00 93.56 93 ARG A CA 1
ATOM 737 C C . ARG A 1 93 ? 1.095 -10.734 -7.607 1.00 93.56 93 ARG A C 1
ATOM 739 O O . ARG A 1 93 ? 0.924 -10.313 -8.742 1.00 93.56 93 ARG A O 1
ATOM 746 N N . ASP A 1 94 ? 0.180 -10.626 -6.648 1.00 90.56 94 ASP A N 1
ATOM 747 C CA . ASP A 1 94 ? -1.174 -10.107 -6.898 1.00 90.56 94 ASP A CA 1
ATOM 748 C C . ASP A 1 94 ? -1.152 -8.680 -7.457 1.00 90.56 94 ASP A C 1
ATOM 750 O O . ASP A 1 94 ? -1.929 -8.344 -8.346 1.00 90.56 94 ASP A O 1
ATOM 754 N N . ALA A 1 95 ? -0.225 -7.849 -6.972 1.00 91.81 95 ALA A N 1
ATOM 755 C CA . ALA A 1 95 ? -0.043 -6.498 -7.483 1.00 91.81 95 ALA A CA 1
ATOM 756 C C . ALA A 1 95 ? 0.529 -6.519 -8.907 1.00 91.81 95 ALA A C 1
ATOM 758 O O . ALA A 1 95 ? 0.012 -5.827 -9.775 1.00 91.81 95 ALA A O 1
ATOM 759 N N . ILE A 1 96 ? 1.550 -7.342 -9.164 1.00 93.44 96 ILE A N 1
ATOM 760 C CA . ILE A 1 96 ? 2.165 -7.481 -10.495 1.00 93.44 96 ILE A CA 1
ATOM 761 C C . ILE A 1 96 ? 1.120 -7.923 -11.535 1.00 93.44 96 ILE A C 1
ATOM 763 O O . ILE A 1 96 ? 1.050 -7.343 -12.616 1.00 93.44 96 ILE A O 1
ATOM 767 N N . ILE A 1 97 ? 0.256 -8.879 -11.178 1.00 92.81 97 ILE A N 1
ATOM 768 C CA . ILE A 1 97 ? -0.870 -9.315 -12.018 1.00 92.81 97 ILE A CA 1
ATOM 769 C C . ILE A 1 97 ? -1.875 -8.172 -12.221 1.00 92.81 97 ILE A C 1
ATOM 771 O O . ILE A 1 97 ? -2.328 -7.957 -13.340 1.00 92.81 97 ILE A O 1
ATOM 775 N N . ALA A 1 98 ? -2.205 -7.402 -11.177 1.00 92.38 98 ALA A N 1
ATOM 776 C CA . ALA A 1 98 ? -3.144 -6.280 -11.288 1.00 92.38 98 ALA A CA 1
ATOM 777 C C . ALA A 1 98 ? -2.664 -5.177 -12.253 1.00 92.38 98 ALA A C 1
ATOM 779 O O . ALA A 1 98 ? -3.489 -4.547 -12.920 1.00 92.38 98 ALA A O 1
ATOM 780 N N . PHE A 1 99 ? -1.348 -4.963 -12.349 1.00 92.44 99 PHE A N 1
ATOM 781 C CA . PHE A 1 99 ? -0.711 -4.070 -13.327 1.00 92.44 99 PHE A CA 1
ATOM 782 C C . PHE A 1 99 ? -0.434 -4.746 -14.683 1.00 92.44 99 PHE A C 1
ATOM 784 O O . PHE A 1 99 ? 0.147 -4.127 -15.568 1.00 92.44 99 PHE A O 1
ATOM 791 N N . ASN A 1 100 ? -0.844 -6.007 -14.866 1.00 92.81 100 ASN A N 1
ATOM 792 C CA . ASN A 1 100 ? -0.593 -6.794 -16.076 1.00 92.81 100 ASN A CA 1
ATOM 793 C C . ASN A 1 100 ? 0.893 -6.781 -16.499 1.00 92.81 100 ASN A C 1
ATOM 795 O O . ASN A 1 100 ? 1.221 -6.603 -17.671 1.00 92.81 100 ASN A O 1
ATOM 799 N N . GLY A 1 101 ? 1.793 -6.891 -15.517 1.00 90.06 101 GLY A N 1
ATOM 800 C CA . GLY A 1 101 ? 3.230 -6.715 -15.710 1.00 90.06 101 GLY A CA 1
ATOM 801 C C . GLY A 1 101 ? 4.042 -8.002 -15.569 1.00 90.06 101 GLY A C 1
ATOM 802 O O . GLY A 1 101 ? 3.625 -8.969 -14.935 1.00 90.06 101 GLY A O 1
ATOM 803 N N . ALA A 1 102 ? 5.263 -7.967 -16.100 1.00 93.69 102 ALA A N 1
ATOM 804 C CA . ALA A 1 102 ? 6.331 -8.917 -15.806 1.00 93.69 102 ALA A CA 1
ATOM 805 C C . ALA A 1 102 ? 7.550 -8.148 -15.274 1.00 93.69 102 ALA A C 1
ATOM 807 O O . ALA A 1 102 ? 7.787 -7.003 -15.661 1.00 93.69 102 ALA A O 1
ATOM 808 N N . VAL A 1 103 ? 8.316 -8.759 -14.368 1.00 94.06 103 VAL A N 1
ATOM 809 C CA . VAL A 1 103 ? 9.460 -8.102 -13.718 1.00 94.06 103 VAL A CA 1
ATOM 810 C C . VAL A 1 103 ? 10.761 -8.653 -14.284 1.00 94.06 103 VAL A C 1
ATOM 812 O O . VAL A 1 103 ? 11.039 -9.842 -14.146 1.00 94.06 103 VAL A O 1
ATOM 815 N N . ASN A 1 104 ? 11.577 -7.776 -14.869 1.00 95.38 104 ASN A N 1
ATOM 816 C CA . ASN A 1 104 ? 12.972 -8.073 -15.181 1.00 95.38 104 ASN A CA 1
ATOM 817 C C . ASN A 1 104 ? 13.860 -7.598 -14.011 1.00 95.38 104 ASN A C 1
ATOM 819 O O . ASN A 1 104 ? 13.959 -6.388 -13.802 1.00 95.38 104 ASN A O 1
ATOM 823 N N . PRO A 1 105 ? 14.513 -8.503 -13.256 1.00 94.44 105 PRO A N 1
ATOM 824 C CA . PRO A 1 105 ? 15.297 -8.137 -12.075 1.00 94.44 105 PRO A CA 1
ATOM 825 C C . PRO A 1 105 ? 16.591 -7.374 -12.395 1.00 94.44 105 PRO A C 1
ATOM 827 O O . PRO A 1 105 ? 17.172 -6.781 -11.491 1.00 94.44 105 PRO A O 1
ATOM 830 N N . ALA A 1 106 ? 17.046 -7.365 -13.654 1.00 96.69 106 ALA A N 1
ATOM 831 C CA . ALA A 1 106 ? 18.218 -6.597 -14.075 1.00 96.69 106 ALA A CA 1
ATOM 832 C C . ALA A 1 106 ? 17.925 -5.095 -14.251 1.00 96.69 106 ALA A C 1
ATOM 834 O O . ALA A 1 106 ? 18.850 -4.299 -14.395 1.00 96.69 106 ALA A O 1
ATOM 835 N N . LEU A 1 107 ? 16.647 -4.698 -14.261 1.00 94.75 107 LEU A N 1
ATOM 836 C CA . LEU A 1 107 ? 16.218 -3.324 -14.500 1.00 94.75 107 LEU A CA 1
ATOM 837 C C . LEU A 1 107 ? 15.628 -2.706 -13.230 1.00 94.75 107 LEU A C 1
ATOM 839 O O . LEU A 1 107 ? 14.913 -3.354 -12.468 1.00 94.75 107 LEU A O 1
ATOM 843 N N . THR A 1 108 ? 15.880 -1.415 -13.028 1.00 92.56 108 THR A N 1
ATOM 844 C CA . THR A 1 108 ? 15.269 -0.618 -11.956 1.00 92.56 108 THR A CA 1
ATOM 845 C C . THR A 1 108 ? 14.786 0.717 -12.517 1.00 92.56 108 THR A C 1
ATOM 847 O O . THR A 1 108 ? 15.316 1.196 -13.516 1.00 92.56 108 THR A O 1
ATOM 850 N N . PHE A 1 109 ? 13.751 1.301 -11.902 1.00 89.12 109 PHE A N 1
ATOM 851 C CA . PHE A 1 109 ? 13.209 2.620 -12.272 1.00 89.12 109 PHE A CA 1
ATOM 852 C C . PHE A 1 109 ? 12.854 2.773 -13.765 1.00 89.12 109 PHE A C 1
ATOM 854 O O . PHE A 1 109 ? 13.121 3.800 -14.383 1.00 89.12 109 PHE A O 1
ATOM 861 N N . THR A 1 110 ? 12.215 1.757 -14.351 1.00 91.62 110 THR A N 1
ATOM 862 C CA . THR A 1 110 ? 11.835 1.728 -15.779 1.00 91.62 110 THR A CA 1
ATOM 863 C C . THR A 1 110 ? 10.709 2.694 -16.147 1.00 91.62 110 THR A C 1
ATOM 865 O O . THR A 1 110 ? 10.437 2.921 -17.323 1.00 91.62 110 THR A O 1
ATOM 868 N N . VAL A 1 111 ? 10.047 3.269 -15.145 1.00 89.56 111 VAL A N 1
ATOM 869 C CA . VAL A 1 111 ? 8.896 4.150 -15.304 1.00 89.56 111 VAL A CA 1
ATOM 870 C C . VAL A 1 111 ? 9.228 5.508 -14.703 1.00 89.56 111 VAL A C 1
ATOM 872 O O . VAL A 1 111 ? 9.700 5.597 -13.568 1.00 89.56 111 VAL A O 1
ATOM 875 N N . LYS A 1 112 ? 8.968 6.578 -15.458 1.00 81.44 112 LYS A N 1
ATOM 876 C CA . LYS A 1 112 ? 9.172 7.945 -14.973 1.00 81.44 112 LYS A CA 1
ATOM 877 C C . LYS A 1 112 ? 8.063 8.313 -13.980 1.00 81.44 112 LYS A C 1
ATOM 879 O O . LYS A 1 112 ? 6.898 8.019 -14.257 1.00 81.44 112 LYS A O 1
ATOM 884 N N . PRO A 1 113 ? 8.386 8.969 -12.852 1.00 73.25 113 PRO A N 1
ATOM 885 C CA . PRO A 1 113 ? 7.367 9.479 -11.947 1.00 73.25 113 PRO A CA 1
ATOM 886 C C . PRO A 1 113 ? 6.515 10.508 -12.694 1.00 73.25 113 PRO A C 1
ATOM 888 O O . PRO A 1 113 ? 7.021 11.538 -13.142 1.00 73.25 113 PRO A O 1
ATOM 891 N N . GLN A 1 114 ? 5.221 10.231 -12.847 1.00 65.56 114 GLN A N 1
ATOM 892 C CA . GLN A 1 114 ? 4.284 11.264 -13.262 1.00 65.56 114 GLN A CA 1
ATOM 893 C C . GLN A 1 114 ? 4.055 12.163 -12.053 1.00 65.56 114 GLN A C 1
ATOM 895 O O . GLN A 1 114 ? 3.529 11.724 -11.033 1.00 65.56 114 GLN A O 1
ATOM 900 N N . SER A 1 115 ? 4.502 13.416 -12.147 1.00 57.44 115 SER A N 1
ATOM 901 C CA . SER A 1 115 ? 4.117 14.425 -11.168 1.00 57.44 115 SER A CA 1
ATOM 902 C C . SER A 1 115 ? 2.598 14.532 -11.215 1.00 57.44 115 SER A C 1
ATOM 904 O O . SER A 1 115 ? 2.041 14.862 -12.266 1.00 57.44 115 SER A O 1
ATOM 906 N N . SER A 1 116 ? 1.926 14.200 -10.113 1.00 52.88 116 SER A N 1
ATOM 907 C CA . SER A 1 116 ? 0.508 14.492 -9.958 1.00 52.88 116 SER A CA 1
ATOM 908 C C . SER A 1 116 ? 0.357 16.001 -10.123 1.00 52.88 116 SER A C 1
ATOM 910 O O . SER A 1 116 ? 0.754 16.764 -9.242 1.00 52.88 116 SER A O 1
ATOM 912 N N . LYS A 1 117 ? -0.142 16.442 -11.283 1.00 39.09 117 LYS A N 1
ATOM 913 C CA . LYS A 1 117 ? -0.618 17.814 -11.439 1.00 39.09 117 LYS A CA 1
ATOM 914 C C . LYS A 1 117 ? -1.696 17.991 -10.370 1.00 39.09 117 LYS A C 1
ATOM 916 O O . LYS A 1 117 ? -2.694 17.273 -10.398 1.00 39.09 117 LYS A O 1
ATOM 921 N N . LYS A 1 118 ? -1.392 18.831 -9.379 1.00 35.03 118 LYS A N 1
ATOM 922 C CA . LYS A 1 118 ? -2.374 19.343 -8.426 1.00 35.03 118 LYS A CA 1
ATOM 923 C C . LYS A 1 118 ? -3.456 20.110 -9.169 1.00 35.03 118 LYS A C 1
ATOM 925 O O . LYS A 1 118 ? -3.101 20.747 -10.188 1.00 35.03 118 LYS A O 1
#

pLDDT: mean 78.32, std 17.8, range [35.03, 96.69]

Sequence (118 aa):
MHATNITEITIKGVPYLRFTVPTKNGDYTFECEYKGRVKIKVRAGENGSEVLPHAPIKRPVVLLSLQLGDQIKTIKVNLTNRKRFLYPILLGRDAIIAFNGAVNPALTFTVKPQSSKK

Mean predicted aligned error: 10.16 Å